Protein AF-0000000086745166 (afdb_homodimer)

Radius of gyration: 16.37 Å; Cα contacts (8 Å, |Δi|>4): 166; chains: 2; bounding box: 39×44×36 Å

Nearest PDB structures (foldseek):
  3eus-assembly1_B  TM=8.637E-01  e=1.325E-02  Ruegeria pomeroyi
  4i6r-assembly1_A  TM=8.729E-01  e=1.592E-02  Enterobacter sp. RFL1396
  2wiu-assembly1_B  TM=8.181E-01  e=2.762E-02  Escherichia coli
  3dnv-assembly1_B  TM=7.754E-01  e=2.598E-02  Escherichia coli K-12
  5k98-assembly1_P  TM=7.714E-01  e=2.444E-02  Escherichia coli MP020980.2

pLDDT: mean 92.77, std 6.71, range [55.0, 98.0]

InterPro domains:
  IPR001387 Cro/C1-type, helix-turn-helix domain [PF01381] (23-73)
  IPR001387 Cro/C1-type, helix-turn-helix domain [PS50943] (23-77)
  IPR001387 Cro/C1-type, helix-turn-helix domain [SM00530] (22-77)
  IPR001387 Cro/C1-type, helix-turn-helix domain [cd00093] (23-73)
  IPR010982 Lambda repressor-like, DNA-binding domain superfamily [G3DSA:1.10.260.40] (4-78)
  IPR010982 Lambda repressor-like, DNA-binding domain superfamily [SSF47413] (11-73)

Secondary structure (DSSP, 8-state):
---HHHHHHHHHHHHHHHHHHHHHHHHHHHT--HHHHHHHHTS-HHHHHHHHHTGGG-BHHHHHHHHHHTT-SS-EEE-/---HHHHHHHHHHHHHHHHHHHHHHHHHHHT--HHHHHHHHTS-HHHHHHHHHTGGG-BHHHHHHHHHHTT-SS-EEE-

Foldseek 3Di:
DQDPVNVVVVVLVVLLVVVLVVLVVLQVVLVHDLCQLCVLLVHHSVVSVVCNVPVVPDDPVRVVSSSVSSVHDDDDGDD/DQDPVNVVVVVLVVLLVQVLVVLVVLQVVLVHDLCQLCVLLVHHSVVSVVCNVPVVPDDPVRVVSSSVSSVHDDDDGDD

Organism: NCBI:txid471575

Sequence (158 aa):
MKDPEYRAAYEAEERKEKLQALLAEWRNNAGITRAQVAERMGVKPPTVSRMESNINKASIDTLARYARACGIEKPKITLMKDPEYRAAYEAEERKEKLQALLAEWRNNAGITRAQVAERMGVKPPTVSRMESNINKASIDTLARYARACGIEKPKITL

Solvent-accessible surface area (backbone atoms only — not comparable to full-atom values): 8445 Å² total; per-residue (Å²): 125,80,47,70,66,54,50,51,52,51,52,50,50,50,45,36,52,52,48,43,50,50,52,49,49,41,26,56,75,53,69,50,51,68,57,52,36,12,57,64,62,70,47,56,48,67,58,47,55,50,39,59,74,43,43,46,66,34,25,46,50,55,50,48,46,50,35,47,46,34,68,43,83,68,45,71,45,77,81,124,80,49,71,64,54,49,52,51,50,52,50,48,51,43,37,53,53,50,45,51,49,52,49,48,41,25,58,74,52,70,50,50,69,58,53,36,14,57,64,62,70,48,56,49,68,59,47,52,48,39,60,75,43,44,46,68,34,25,47,50,55,50,48,46,49,35,47,46,36,68,43,84,70,47,69,45,76,82

Structure (mmCIF, N/CA/C/O backbone):
data_AF-0000000086745166-model_v1
#
loop_
_entity.id
_entity.type
_entity.pdbx_description
1 polymer 'XRE family transcriptional regulator'
#
loop_
_atom_site.group_PDB
_atom_site.id
_atom_site.type_symbol
_atom_site.label_atom_id
_atom_site.label_alt_id
_atom_site.label_comp_id
_atom_site.label_asym_id
_atom_site.label_entity_id
_atom_site.label_seq_id
_atom_site.pdbx_PDB_ins_code
_atom_site.Cartn_x
_atom_site.Cartn_y
_atom_site.Cartn_z
_atom_site.occupancy
_atom_site.B_iso_or_equiv
_atom_site.auth_seq_id
_atom_site.auth_comp_id
_atom_site.auth_asym_id
_atom_site.auth_atom_id
_atom_site.pdbx_PDB_model_num
ATOM 1 N N . MET A 1 1 ? 21.594 21.109 5.176 1 55 1 MET A N 1
ATOM 2 C CA . MET A 1 1 ? 20.234 20.688 5.547 1 55 1 MET A CA 1
ATOM 3 C C . MET A 1 1 ? 19.562 19.969 4.387 1 55 1 MET A C 1
ATOM 5 O O . MET A 1 1 ? 19.562 20.469 3.258 1 55 1 MET A O 1
ATOM 9 N N . LYS A 1 2 ? 19.469 18.734 4.297 1 64.94 2 LYS A N 1
ATOM 10 C CA . LYS A 1 2 ? 19.031 18.219 3.004 1 64.94 2 LYS A CA 1
ATOM 11 C C . LYS A 1 2 ? 17.641 18.75 2.645 1 64.94 2 LYS A C 1
ATOM 13 O O . LYS A 1 2 ? 16.797 18.938 3.521 1 64.94 2 LYS A O 1
ATOM 18 N N . ASP A 1 3 ? 17.516 19.547 1.729 1 84.31 3 ASP A N 1
ATOM 19 C CA . ASP A 1 3 ? 16.312 20.047 1.089 1 84.31 3 ASP A CA 1
ATOM 20 C C . ASP A 1 3 ? 15.148 19.062 1.224 1 84.31 3 ASP A C 1
ATOM 22 O O . ASP A 1 3 ? 15.352 17.859 1.124 1 84.31 3 ASP A O 1
ATOM 26 N N . PRO A 1 4 ? 14.133 19.562 1.889 1 82.81 4 PRO A N 1
ATOM 27 C CA . PRO A 1 4 ? 12.953 18.703 2.088 1 82.81 4 PRO A CA 1
ATOM 28 C C . PRO A 1 4 ? 12.625 17.859 0.866 1 82.81 4 PRO A C 1
ATOM 30 O O . PRO A 1 4 ? 12.188 16.703 1.008 1 82.81 4 PRO A O 1
ATOM 33 N N . GLU A 1 5 ? 12.844 18.375 -0.287 1 83.38 5 GLU A N 1
ATOM 34 C CA . GLU A 1 5 ? 12.586 17.625 -1.51 1 83.38 5 GLU A CA 1
ATOM 35 C C . GLU A 1 5 ? 13.57 16.469 -1.668 1 83.38 5 GLU A C 1
ATOM 37 O O . GLU A 1 5 ? 13.195 15.383 -2.113 1 83.38 5 GLU A O 1
ATOM 42 N N . TYR A 1 6 ? 14.703 16.844 -1.297 1 85.94 6 TYR A N 1
ATOM 43 C CA . TYR A 1 6 ? 15.734 15.805 -1.37 1 85.94 6 TYR A CA 1
ATOM 44 C C . TYR A 1 6 ? 15.43 14.656 -0.418 1 85.94 6 TYR A C 1
ATOM 46 O O . TYR A 1 6 ? 15.516 13.492 -0.799 1 85.94 6 TYR A O 1
ATOM 54 N N . ARG A 1 7 ? 15.039 15.039 0.779 1 85 7 ARG A N 1
ATOM 55 C CA . ARG A 1 7 ? 14.711 14.023 1.777 1 85 7 ARG A CA 1
ATOM 56 C C . ARG A 1 7 ? 13.539 13.164 1.324 1 85 7 ARG A C 1
ATOM 58 O O . ARG A 1 7 ? 13.562 11.938 1.471 1 85 7 ARG A O 1
ATOM 65 N N . ALA A 1 8 ? 12.617 13.797 0.747 1 84.5 8 ALA A N 1
ATOM 66 C CA . ALA A 1 8 ? 11.43 13.078 0.285 1 84.5 8 ALA A CA 1
ATOM 67 C C . ALA A 1 8 ? 11.773 12.094 -0.828 1 84.5 8 ALA A C 1
ATOM 69 O O . ALA A 1 8 ? 11.25 10.984 -0.87 1 84.5 8 ALA A O 1
ATOM 70 N N . ALA A 1 9 ? 12.578 12.516 -1.686 1 88.12 9 ALA A N 1
ATOM 71 C CA . ALA A 1 9 ? 13 11.656 -2.789 1 88.12 9 ALA A CA 1
ATOM 72 C C . ALA A 1 9 ? 13.781 10.445 -2.277 1 88.12 9 ALA A C 1
ATOM 74 O O . ALA A 1 9 ? 13.594 9.328 -2.76 1 88.12 9 ALA A O 1
ATOM 75 N N . TYR A 1 10 ? 14.633 10.742 -1.325 1 90.19 10 TYR A N 1
ATOM 76 C CA . TYR A 1 10 ? 15.445 9.68 -0.743 1 90.19 10 TYR A CA 1
ATOM 77 C C . TYR A 1 10 ? 14.562 8.656 -0.022 1 90.19 10 TYR A C 1
ATOM 79 O O . TYR A 1 10 ? 14.758 7.449 -0.173 1 90.19 10 TYR A O 1
ATOM 87 N N . GLU A 1 11 ? 13.617 9.133 0.673 1 87.88 11 GLU A N 1
ATOM 88 C CA . GLU A 1 11 ? 12.719 8.242 1.413 1 87.88 11 GLU A CA 1
ATOM 89 C C . GLU A 1 11 ? 11.891 7.387 0.467 1 87.88 11 GLU A C 1
ATOM 91 O O . GLU A 1 11 ? 11.625 6.219 0.753 1 87.88 11 GLU A O 1
ATOM 96 N N . ALA A 1 12 ? 11.547 8.023 -0.612 1 90.44 12 ALA A N 1
ATOM 97 C CA . ALA A 1 12 ? 10.773 7.293 -1.606 1 90.44 12 ALA A CA 1
ATOM 98 C C . ALA A 1 12 ? 11.586 6.164 -2.221 1 90.44 12 ALA A C 1
ATO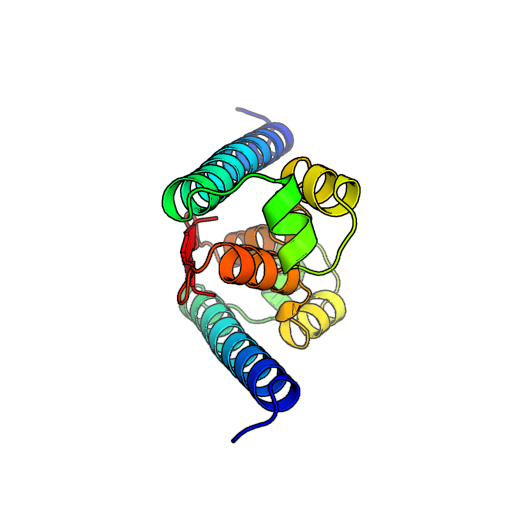M 100 O O . ALA A 1 12 ? 11.07 5.07 -2.459 1 90.44 12 ALA A O 1
ATOM 101 N N . GLU A 1 13 ? 12.797 6.504 -2.455 1 92.38 13 GLU A N 1
ATOM 102 C CA . GLU A 1 13 ? 13.68 5.488 -3.031 1 92.38 13 GLU A CA 1
ATOM 103 C C . GLU A 1 13 ? 13.93 4.352 -2.045 1 92.38 13 GLU A C 1
ATOM 105 O O . GLU A 1 13 ? 13.969 3.182 -2.438 1 92.38 13 GLU A O 1
ATOM 110 N N . GLU A 1 14 ? 14.141 4.711 -0.854 1 91.94 14 GLU A N 1
ATOM 111 C CA . GLU A 1 14 ? 14.344 3.693 0.172 1 91.94 14 GLU A CA 1
ATOM 112 C C . GLU A 1 14 ? 13.117 2.795 0.309 1 91.94 14 GLU A C 1
ATOM 114 O O . GLU A 1 14 ? 13.25 1.576 0.448 1 91.94 14 GLU A O 1
ATOM 119 N N . ARG A 1 15 ? 12.008 3.391 0.316 1 91.81 15 ARG A N 1
ATOM 120 C CA . ARG A 1 15 ? 10.766 2.635 0.385 1 91.81 15 ARG A CA 1
ATOM 121 C C . ARG A 1 15 ? 10.641 1.678 -0.794 1 91.81 15 ARG A C 1
ATOM 123 O O . ARG A 1 15 ? 10.25 0.52 -0.622 1 91.81 15 ARG A O 1
ATOM 130 N N . LYS A 1 16 ? 10.945 2.229 -1.91 1 94.25 16 LYS A N 1
ATOM 131 C CA . LYS A 1 16 ? 10.891 1.418 -3.123 1 94.25 16 LYS A CA 1
ATOM 132 C C . LYS A 1 16 ? 11.797 0.195 -3.01 1 94.25 16 LYS A C 1
ATOM 134 O O . LYS A 1 16 ? 11.375 -0.926 -3.301 1 94.25 16 LYS A O 1
ATOM 139 N N . GLU A 1 17 ? 12.984 0.458 -2.592 1 94.81 17 GLU A N 1
ATOM 140 C CA . GLU A 1 17 ? 13.953 -0.626 -2.475 1 94.81 17 GLU A CA 1
ATOM 141 C C . GLU A 1 17 ? 13.484 -1.677 -1.471 1 94.81 17 GLU A C 1
ATOM 143 O O . GLU A 1 17 ? 13.609 -2.879 -1.721 1 94.81 17 GLU A O 1
ATOM 148 N N . LYS A 1 18 ? 13.008 -1.255 -0.385 1 94.06 18 LYS A N 1
ATOM 149 C CA . LYS A 1 18 ? 12.539 -2.164 0.656 1 94.06 18 LYS A CA 1
ATOM 150 C C . LYS A 1 18 ? 11.352 -2.99 0.168 1 94.06 18 LYS A C 1
ATOM 152 O O . LYS A 1 18 ? 11.281 -4.195 0.424 1 94.06 18 LYS A O 1
ATOM 157 N N . LEU A 1 19 ? 10.453 -2.359 -0.521 1 94.56 19 LEU A N 1
ATOM 158 C CA . LEU A 1 19 ? 9.273 -3.055 -1.026 1 94.56 19 LEU A CA 1
ATOM 159 C C . LEU A 1 19 ? 9.656 -4.051 -2.115 1 94.56 19 LEU A C 1
ATOM 161 O O . LEU A 1 19 ? 9.109 -5.156 -2.17 1 94.56 19 LEU A O 1
ATOM 165 N N . GLN A 1 20 ? 10.578 -3.617 -2.932 1 95.56 20 GLN A N 1
ATOM 166 C CA . GLN A 1 20 ? 11.039 -4.531 -3.973 1 95.56 20 GLN A CA 1
ATOM 167 C C . GLN A 1 20 ? 11.688 -5.77 -3.367 1 95.56 20 GLN A C 1
ATOM 169 O O . GLN A 1 20 ? 11.477 -6.887 -3.848 1 95.56 20 GLN A O 1
ATOM 174 N N . ALA A 1 21 ? 12.445 -5.523 -2.367 1 95.88 21 ALA A N 1
ATOM 175 C CA . ALA A 1 21 ? 13.07 -6.648 -1.676 1 95.88 21 ALA A CA 1
ATOM 176 C C . ALA A 1 21 ? 12.023 -7.566 -1.06 1 95.88 21 ALA A C 1
ATOM 178 O O . ALA A 1 21 ? 12.164 -8.789 -1.081 1 95.88 21 ALA A O 1
ATOM 179 N N . LEU A 1 22 ? 11.016 -6.984 -0.533 1 94.88 22 LEU A N 1
ATOM 180 C CA . LEU A 1 22 ? 9.922 -7.746 0.07 1 94.88 22 LEU A CA 1
ATOM 181 C C . LEU A 1 22 ? 9.227 -8.609 -0.971 1 94.88 22 LEU A C 1
ATOM 183 O O . LEU A 1 22 ? 8.953 -9.789 -0.723 1 94.88 22 LEU A O 1
ATOM 187 N N . LEU A 1 23 ? 8.906 -8.008 -2.158 1 95.81 23 LEU A N 1
ATOM 188 C CA . LEU A 1 23 ? 8.281 -8.773 -3.23 1 95.81 23 LEU A CA 1
ATOM 189 C C . LEU A 1 23 ? 9.156 -9.945 -3.648 1 95.81 23 LEU A C 1
ATOM 191 O O . LEU A 1 23 ? 8.656 -11.047 -3.879 1 95.81 23 LEU A O 1
ATOM 195 N N . ALA A 1 24 ? 10.398 -9.633 -3.736 1 95.69 24 ALA A N 1
ATOM 196 C CA . ALA A 1 24 ? 11.336 -10.695 -4.09 1 95.69 24 ALA A CA 1
ATOM 197 C C . ALA A 1 24 ? 11.32 -11.805 -3.045 1 95.69 24 ALA A C 1
ATOM 199 O O . ALA A 1 24 ? 11.359 -12.992 -3.391 1 95.69 24 ALA A O 1
ATOM 200 N N . GLU A 1 25 ? 11.297 -11.445 -1.814 1 96.31 25 GLU A N 1
ATOM 201 C CA . GLU A 1 25 ? 11.227 -12.414 -0.73 1 96.31 25 GLU A CA 1
ATOM 202 C C . GLU A 1 25 ? 9.969 -13.273 -0.845 1 96.31 25 GLU A C 1
ATOM 204 O O . GLU A 1 25 ? 10.016 -14.492 -0.641 1 96.31 25 GLU A O 1
ATOM 209 N N . TRP A 1 26 ? 8.867 -12.641 -1.121 1 96 26 TRP A N 1
ATOM 210 C CA . TRP A 1 26 ? 7.613 -13.359 -1.305 1 96 26 TRP A CA 1
ATOM 211 C C . TRP A 1 26 ? 7.73 -14.375 -2.436 1 96 26 TRP A C 1
ATOM 213 O O . TRP A 1 26 ? 7.324 -15.531 -2.287 1 96 26 TRP A O 1
ATOM 223 N N . ARG A 1 27 ? 8.297 -13.93 -3.555 1 96.62 27 ARG A N 1
ATOM 224 C CA . ARG A 1 27 ? 8.469 -14.828 -4.691 1 96.62 27 ARG A CA 1
ATOM 225 C C . ARG A 1 27 ? 9.414 -15.977 -4.348 1 96.62 27 ARG A C 1
ATOM 227 O O . ARG A 1 27 ? 9.133 -17.141 -4.68 1 96.62 27 ARG A O 1
ATOM 234 N N . ASN A 1 28 ? 10.469 -15.625 -3.668 1 96.69 28 ASN A N 1
ATOM 235 C CA . ASN A 1 28 ? 11.445 -16.641 -3.289 1 96.69 28 ASN A CA 1
ATOM 236 C C . ASN A 1 28 ? 10.836 -17.688 -2.361 1 96.69 28 ASN A C 1
ATOM 238 O O . ASN A 1 28 ? 11.062 -18.875 -2.533 1 96.69 28 ASN A O 1
ATOM 242 N N . ASN A 1 29 ? 10.094 -17.203 -1.42 1 95.19 29 ASN A N 1
ATOM 243 C CA . ASN A 1 29 ? 9.438 -18.109 -0.484 1 95.19 29 ASN A CA 1
ATOM 244 C C . ASN A 1 29 ? 8.453 -19.031 -1.194 1 95.19 29 ASN A C 1
ATOM 246 O O . ASN A 1 29 ? 8.305 -20.203 -0.812 1 95.19 29 ASN A O 1
ATOM 250 N N . ALA A 1 30 ? 7.816 -18.531 -2.193 1 96.19 30 ALA A N 1
ATOM 251 C CA . ALA A 1 30 ? 6.832 -19.297 -2.959 1 96.19 30 ALA A CA 1
ATOM 252 C C . ALA A 1 30 ? 7.504 -20.156 -4.023 1 96.19 30 ALA A C 1
ATOM 254 O O . ALA A 1 30 ? 6.871 -21.031 -4.617 1 96.19 30 ALA A O 1
ATOM 255 N N . GLY A 1 31 ? 8.773 -19.828 -4.348 1 97.5 31 GLY A N 1
ATOM 256 C CA . GLY A 1 31 ? 9.516 -20.562 -5.367 1 97.5 31 GLY A CA 1
ATOM 257 C C . GLY A 1 31 ? 9.07 -20.234 -6.777 1 97.5 31 GLY A C 1
ATOM 258 O O . GLY A 1 31 ? 9.047 -21.109 -7.645 1 97.5 31 GLY A O 1
ATOM 259 N N . ILE A 1 32 ? 8.656 -19.094 -7 1 97.44 32 ILE A N 1
ATOM 260 C CA . ILE A 1 32 ? 8.133 -18.766 -8.32 1 97.44 32 ILE A CA 1
ATOM 261 C C . ILE A 1 32 ? 8.859 -17.547 -8.867 1 97.44 32 ILE A C 1
ATOM 263 O O . ILE A 1 32 ? 9.523 -16.812 -8.125 1 97.44 32 ILE A O 1
ATOM 267 N N . THR A 1 33 ? 8.648 -17.344 -10.18 1 97 33 THR A N 1
ATOM 268 C CA . THR A 1 33 ? 9.234 -16.219 -10.891 1 97 33 THR A CA 1
ATOM 269 C C . THR A 1 33 ? 8.211 -15.102 -11.086 1 97 33 THR A C 1
ATOM 271 O O . THR A 1 33 ? 7.027 -15.289 -10.805 1 97 33 THR A O 1
ATOM 274 N N . ARG A 1 34 ? 8.68 -13.953 -11.523 1 96.81 34 ARG A N 1
ATOM 275 C CA . ARG A 1 34 ? 7.777 -12.844 -11.836 1 96.81 34 ARG A CA 1
ATOM 276 C C . ARG A 1 34 ? 6.75 -13.25 -12.883 1 96.81 34 ARG A C 1
ATOM 278 O O . ARG A 1 34 ? 5.586 -12.859 -12.805 1 96.81 34 ARG A O 1
ATOM 285 N N . ALA A 1 35 ? 7.199 -14.047 -13.898 1 96.94 35 ALA A N 1
ATOM 286 C CA . ALA A 1 35 ? 6.305 -14.516 -14.953 1 96.94 35 ALA A CA 1
ATOM 287 C C . ALA A 1 35 ? 5.188 -15.383 -14.375 1 96.94 35 ALA A C 1
ATOM 289 O O . ALA A 1 35 ? 4.027 -15.258 -14.773 1 96.94 35 ALA A O 1
ATOM 290 N N . GLN A 1 36 ? 5.551 -16.172 -13.461 1 97.88 36 GLN A N 1
ATOM 291 C CA . GLN A 1 36 ? 4.574 -17.047 -12.82 1 97.88 36 GLN A CA 1
ATOM 292 C C . GLN A 1 36 ? 3.629 -16.25 -11.922 1 97.88 36 GLN A C 1
ATOM 294 O O . GLN A 1 36 ? 2.447 -16.578 -11.812 1 97.88 36 GLN A O 1
ATOM 299 N N . VAL A 1 37 ? 4.145 -15.25 -11.258 1 97.62 37 VAL A N 1
ATOM 300 C CA . VAL A 1 37 ? 3.275 -14.352 -10.508 1 97.62 37 VAL A CA 1
ATOM 301 C C . VAL A 1 37 ? 2.221 -13.75 -11.445 1 97.62 37 VAL A C 1
ATOM 303 O O . VAL A 1 37 ? 1.033 -13.734 -11.109 1 97.62 37 VAL A O 1
ATOM 306 N N . ALA A 1 38 ? 2.676 -13.242 -12.594 1 98 38 ALA A N 1
ATOM 307 C CA . ALA A 1 38 ? 1.775 -12.641 -13.57 1 98 38 ALA A CA 1
ATOM 308 C C . ALA A 1 38 ? 0.684 -13.617 -13.992 1 98 38 ALA A C 1
ATOM 310 O O . ALA A 1 38 ? -0.491 -13.25 -14.07 1 98 38 ALA A O 1
ATOM 311 N N . GLU A 1 39 ? 1.059 -14.844 -14.227 1 97.81 39 GLU A N 1
ATOM 312 C CA . GLU A 1 39 ? 0.114 -15.891 -14.609 1 97.81 39 GLU A CA 1
ATOM 313 C C . GLU A 1 39 ? -0.932 -16.109 -13.516 1 97.81 39 GLU A C 1
ATOM 315 O O . GLU A 1 39 ? -2.131 -16.156 -13.805 1 97.81 39 GLU A O 1
ATOM 320 N N . ARG A 1 40 ? -0.477 -16.141 -12.305 1 96.5 40 ARG A N 1
ATOM 321 C CA . ARG A 1 40 ? -1.373 -16.391 -11.18 1 96.5 40 ARG A CA 1
ATOM 322 C C . ARG A 1 40 ? -2.297 -15.195 -10.945 1 96.5 40 ARG A C 1
ATOM 324 O O . ARG A 1 40 ? -3.422 -15.359 -10.469 1 96.5 40 ARG A O 1
ATOM 331 N N . MET A 1 41 ? -1.777 -14.086 -11.234 1 95.75 41 MET A N 1
ATOM 332 C CA . MET A 1 41 ? -2.578 -12.867 -11.086 1 95.75 41 MET A CA 1
ATOM 333 C C . MET A 1 41 ? -3.523 -12.695 -12.266 1 95.75 41 MET A C 1
ATOM 335 O O . MET A 1 41 ? -4.438 -11.867 -12.219 1 95.75 41 MET A O 1
ATOM 339 N N . GLY A 1 42 ? -3.27 -13.375 -13.328 1 96.69 42 GLY A N 1
ATOM 340 C CA . GLY A 1 42 ? -4.094 -13.25 -14.516 1 96.69 42 GLY A CA 1
ATOM 341 C C . GLY A 1 42 ? -3.777 -12.016 -15.336 1 96.69 42 GLY A C 1
ATOM 342 O O . GLY A 1 42 ? -4.68 -11.398 -15.906 1 96.69 42 GLY A O 1
ATOM 343 N N . VAL A 1 43 ? -2.572 -11.594 -15.266 1 96.62 43 VAL A N 1
ATOM 344 C CA . VAL A 1 43 ? -2.141 -10.43 -16.031 1 96.62 43 VAL A CA 1
ATOM 345 C C . VAL A 1 43 ? -0.938 -10.789 -16.891 1 96.62 43 VAL A C 1
ATOM 347 O O . VAL A 1 43 ? -0.381 -11.883 -16.766 1 96.62 43 VAL A O 1
ATOM 350 N N . LYS A 1 44 ? -0.634 -9.875 -17.797 1 97.25 44 LYS A N 1
ATOM 351 C CA . LYS A 1 44 ? 0.543 -10.086 -18.625 1 97.25 44 LYS A CA 1
ATOM 352 C C . LYS A 1 44 ? 1.827 -9.812 -17.859 1 97.25 44 LYS A C 1
ATOM 354 O O . LYS A 1 44 ? 1.853 -8.945 -16.969 1 97.25 44 LYS A O 1
ATOM 359 N N . PRO A 1 45 ? 2.9 -10.461 -18.203 1 96.38 45 PRO A N 1
ATOM 360 C CA . PRO A 1 45 ? 4.172 -10.32 -17.484 1 96.38 45 PRO A CA 1
ATOM 361 C C . PRO A 1 45 ? 4.656 -8.875 -17.422 1 96.38 45 PRO A C 1
ATOM 363 O O . PRO A 1 45 ? 5.129 -8.43 -16.375 1 96.38 45 PRO A O 1
ATOM 366 N N . PRO A 1 46 ? 4.461 -8.078 -18.438 1 96.56 46 PRO A N 1
ATOM 367 C CA . PRO A 1 46 ? 4.949 -6.695 -18.344 1 96.56 46 PRO A CA 1
ATOM 368 C C . PRO A 1 46 ? 4.219 -5.883 -17.281 1 96.56 46 PRO A C 1
ATOM 370 O O . PRO A 1 46 ? 4.773 -4.922 -16.734 1 96.56 46 PRO A O 1
ATOM 373 N N . THR A 1 47 ? 2.979 -6.273 -16.984 1 96 47 THR A N 1
ATOM 374 C CA . THR A 1 47 ? 2.203 -5.59 -15.953 1 96 47 THR A CA 1
ATOM 375 C C . THR A 1 47 ? 2.859 -5.754 -14.586 1 96 47 THR A C 1
ATOM 377 O O . THR A 1 47 ? 2.998 -4.781 -13.844 1 96 47 THR A O 1
ATOM 380 N N . VAL A 1 48 ? 3.32 -6.938 -14.328 1 97.06 48 VAL A N 1
ATOM 381 C CA . VAL A 1 48 ? 3.977 -7.219 -13.055 1 97.06 48 VAL A CA 1
ATOM 382 C C . VAL A 1 48 ? 5.336 -6.527 -13.008 1 97.06 48 VAL A C 1
ATOM 384 O O . VAL A 1 48 ? 5.711 -5.941 -11.992 1 97.06 48 VAL A O 1
ATOM 387 N N . SER A 1 49 ? 6.043 -6.551 -14.109 1 96.31 49 SER A N 1
ATOM 388 C CA . SER A 1 49 ? 7.348 -5.898 -14.18 1 96.31 49 SER A CA 1
ATOM 389 C C . SER A 1 49 ? 7.227 -4.398 -13.914 1 96.31 49 SER A C 1
ATOM 391 O O . SER A 1 49 ? 8.023 -3.832 -13.164 1 96.31 49 SER A O 1
ATOM 393 N N . ARG A 1 50 ? 6.238 -3.83 -14.492 1 95.81 50 ARG A N 1
ATOM 394 C CA . ARG A 1 50 ? 6.008 -2.4 -14.305 1 95.81 50 ARG A CA 1
ATOM 395 C C . ARG A 1 50 ? 5.625 -2.096 -12.859 1 95.81 50 ARG A C 1
ATOM 397 O O . ARG A 1 50 ? 6.113 -1.128 -12.273 1 95.81 50 ARG A O 1
ATOM 404 N N . MET A 1 51 ? 4.816 -2.895 -12.391 1 95.38 51 MET A N 1
ATOM 405 C CA . MET A 1 51 ? 4.375 -2.717 -11.016 1 95.38 51 MET A CA 1
ATOM 406 C C . MET A 1 51 ? 5.555 -2.797 -10.047 1 95.38 51 MET A C 1
ATOM 408 O O . MET A 1 51 ? 5.703 -1.942 -9.172 1 95.38 51 MET A O 1
ATOM 412 N N . GLU A 1 52 ? 6.43 -3.801 -10.281 1 95.06 52 GLU A N 1
ATOM 413 C CA . GLU A 1 52 ? 7.586 -3.975 -9.406 1 95.06 52 GLU A CA 1
ATOM 414 C C . GLU A 1 52 ? 8.555 -2.803 -9.531 1 95.06 52 GLU A C 1
ATOM 416 O O . GLU A 1 52 ? 9.164 -2.383 -8.547 1 95.06 52 GLU A O 1
ATOM 421 N N . SER A 1 53 ? 8.664 -2.281 -10.727 1 95.19 53 SER A N 1
ATOM 422 C CA . SER A 1 53 ? 9.578 -1.174 -10.969 1 95.19 53 SER A CA 1
ATOM 423 C C . SER A 1 53 ? 9.055 0.122 -10.359 1 95.19 53 SER A C 1
ATOM 425 O O . SER A 1 53 ? 9.844 0.997 -9.977 1 95.19 53 SER A O 1
ATOM 427 N N . ASN A 1 54 ? 7.754 0.298 -10.367 1 94.56 54 ASN A N 1
ATOM 428 C CA . ASN A 1 54 ? 7.098 1.475 -9.812 1 94.56 54 ASN A CA 1
ATOM 429 C C . ASN A 1 54 ? 6.219 1.11 -8.617 1 94.56 54 ASN A C 1
ATOM 431 O O . ASN A 1 54 ? 5.051 1.495 -8.555 1 94.56 54 ASN A O 1
ATOM 435 N N . ILE A 1 55 ? 6.863 0.466 -7.727 1 94.69 55 ILE A N 1
ATOM 436 C CA . ILE A 1 55 ? 6.102 -0.189 -6.668 1 94.69 55 ILE A CA 1
ATOM 437 C C . ILE A 1 55 ? 5.492 0.862 -5.746 1 94.69 55 ILE A C 1
ATOM 439 O O . ILE A 1 55 ? 4.434 0.641 -5.156 1 94.69 55 ILE A O 1
ATOM 443 N N . ASN A 1 56 ? 6.07 2.021 -5.664 1 94.06 56 ASN A N 1
ATOM 444 C CA . ASN A 1 56 ? 5.523 3.088 -4.832 1 94.06 56 ASN A CA 1
ATOM 445 C C . ASN A 1 56 ? 4.156 3.547 -5.332 1 94.06 56 ASN A C 1
ATOM 447 O O . ASN A 1 56 ? 3.355 4.078 -4.562 1 94.06 56 ASN A O 1
ATOM 451 N N . LYS A 1 57 ? 3.928 3.27 -6.559 1 95 57 LYS A N 1
ATOM 452 C CA . LYS A 1 57 ? 2.674 3.711 -7.16 1 95 57 LYS A CA 1
ATOM 453 C C . LYS A 1 57 ? 1.642 2.588 -7.168 1 95 57 LYS A C 1
ATOM 455 O O . LYS A 1 57 ? 0.494 2.795 -7.566 1 95 57 LYS A O 1
ATOM 460 N N . ALA A 1 58 ? 2.002 1.483 -6.738 1 95.62 58 ALA A N 1
ATOM 461 C CA . ALA A 1 58 ? 1.084 0.349 -6.691 1 95.62 58 ALA A CA 1
ATOM 462 C C . ALA A 1 58 ? -0 0.564 -5.641 1 95.62 58 ALA A C 1
ATOM 464 O O . ALA A 1 58 ? 0.266 1.112 -4.566 1 95.62 58 ALA A O 1
ATOM 465 N N . SER A 1 59 ? -1.186 0.072 -5.957 1 95.62 59 SER A N 1
ATOM 466 C CA . SER A 1 59 ? -2.287 0.159 -5.008 1 95.62 59 SER A CA 1
ATOM 467 C C . SER A 1 59 ? -2.248 -0.993 -4.008 1 95.62 59 SER A C 1
ATOM 469 O O . SER A 1 59 ? -1.626 -2.025 -4.266 1 95.62 59 SER A O 1
ATOM 471 N N . ILE A 1 60 ? -2.975 -0.853 -2.969 1 94.44 60 ILE A N 1
ATOM 472 C CA . ILE A 1 60 ? -3.105 -1.887 -1.948 1 94.44 60 ILE A CA 1
ATOM 473 C C . ILE A 1 60 ? -3.725 -3.141 -2.562 1 94.44 60 ILE A C 1
ATOM 475 O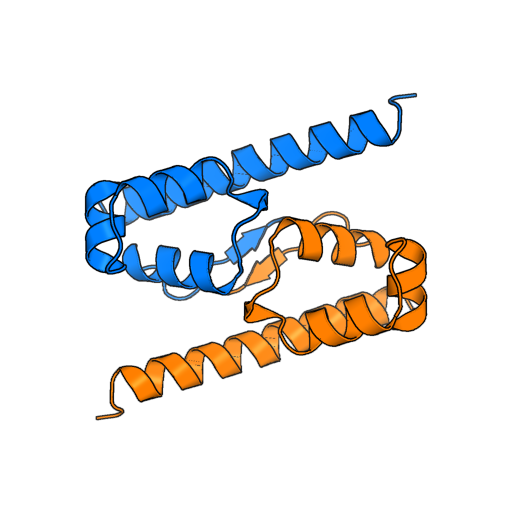 O . ILE A 1 60 ? -3.279 -4.258 -2.291 1 94.44 60 ILE A O 1
ATOM 479 N N . ASP A 1 61 ? -4.641 -2.922 -3.377 1 93.69 61 ASP A N 1
ATOM 480 C CA . ASP A 1 61 ? -5.293 -4.035 -4.055 1 93.69 61 ASP A CA 1
ATOM 481 C C . ASP A 1 61 ? -4.293 -4.844 -4.879 1 93.69 61 ASP A C 1
ATOM 483 O O . ASP A 1 61 ? -4.27 -6.074 -4.805 1 93.69 61 ASP A O 1
ATOM 487 N N . THR A 1 62 ? -3.504 -4.152 -5.594 1 94.75 62 THR A N 1
ATOM 488 C CA . THR A 1 62 ? -2.535 -4.82 -6.457 1 94.75 62 THR A CA 1
ATOM 489 C C . THR A 1 62 ? -1.517 -5.594 -5.625 1 94.75 62 THR A C 1
ATOM 491 O O . THR A 1 62 ? -1.171 -6.73 -5.961 1 94.75 62 THR A O 1
ATOM 494 N N . LEU A 1 63 ? -1.126 -4.977 -4.582 1 95.06 63 LEU A N 1
ATOM 495 C CA . LEU A 1 63 ? -0.149 -5.621 -3.713 1 95.06 63 LEU A CA 1
ATOM 496 C C . LEU A 1 63 ? -0.74 -6.867 -3.059 1 95.06 63 LEU A C 1
ATOM 498 O O . LEU A 1 63 ? -0.058 -7.883 -2.922 1 95.06 63 LEU A O 1
ATOM 502 N N . ALA A 1 64 ? -1.954 -6.719 -2.664 1 94.31 64 ALA A N 1
ATOM 503 C CA . ALA A 1 64 ? -2.635 -7.863 -2.066 1 94.31 64 ALA A CA 1
ATOM 504 C C . ALA A 1 64 ? -2.75 -9.016 -3.062 1 94.31 64 ALA A C 1
ATOM 506 O O . ALA A 1 64 ? -2.551 -10.18 -2.701 1 94.31 64 ALA A O 1
ATOM 507 N N . ARG A 1 65 ? -3.08 -8.656 -4.246 1 93.88 65 ARG A N 1
ATOM 508 C CA . ARG A 1 65 ? -3.172 -9.664 -5.293 1 93.88 65 ARG A CA 1
ATOM 509 C C . ARG A 1 65 ? -1.817 -10.32 -5.539 1 93.88 65 ARG A C 1
ATOM 511 O O . ARG A 1 65 ? -1.737 -11.539 -5.719 1 93.88 65 ARG A O 1
ATOM 518 N N . TYR A 1 66 ? -0.838 -9.484 -5.523 1 96.62 66 TYR A N 1
ATOM 519 C CA . TYR A 1 66 ? 0.522 -9.977 -5.691 1 96.62 66 TYR A CA 1
ATOM 520 C C . TYR A 1 66 ? 0.882 -10.961 -4.578 1 96.62 66 TYR A C 1
ATOM 522 O O . TYR A 1 66 ? 1.388 -12.055 -4.848 1 96.62 66 TYR A O 1
ATOM 530 N N . ALA A 1 67 ? 0.651 -10.555 -3.418 1 95.94 67 ALA A N 1
ATOM 531 C CA . ALA A 1 67 ? 0.948 -11.406 -2.268 1 95.94 67 ALA A CA 1
ATOM 532 C C . ALA A 1 67 ? 0.207 -12.734 -2.359 1 95.94 67 ALA A C 1
ATOM 534 O O . ALA A 1 67 ? 0.784 -13.797 -2.102 1 95.94 67 ALA A O 1
ATOM 535 N N . ARG A 1 68 ? -1.028 -12.664 -2.715 1 94.44 68 ARG A N 1
ATOM 536 C CA . ARG A 1 68 ? -1.84 -13.867 -2.859 1 94.44 68 ARG A CA 1
ATOM 537 C C . ARG A 1 68 ? -1.251 -14.797 -3.914 1 94.44 68 ARG A C 1
ATOM 539 O O . ARG A 1 68 ? -1.21 -16.016 -3.719 1 94.44 68 ARG A O 1
ATOM 546 N N . ALA A 1 69 ? -0.848 -14.164 -4.973 1 96.25 69 ALA A N 1
ATOM 547 C CA . ALA A 1 69 ? -0.227 -14.945 -6.035 1 96.25 69 ALA A CA 1
ATOM 548 C C . ALA A 1 69 ? 1.021 -15.664 -5.531 1 96.25 69 ALA A C 1
ATOM 550 O O . ALA A 1 69 ? 1.389 -16.719 -6.051 1 96.25 69 ALA A O 1
ATOM 551 N N . CYS A 1 70 ? 1.674 -15.117 -4.52 1 96.94 70 CYS A N 1
ATOM 552 C CA . CYS A 1 70 ? 2.871 -15.703 -3.93 1 96.94 70 CYS A CA 1
ATOM 553 C C . CYS A 1 70 ? 2.512 -16.641 -2.785 1 96.94 70 CYS A C 1
ATOM 555 O O . CYS A 1 70 ? 3.395 -17.234 -2.152 1 96.94 70 CYS A O 1
ATOM 557 N N . GLY A 1 71 ? 1.27 -16.656 -2.43 1 94.44 71 GLY A N 1
ATOM 558 C CA . GLY A 1 71 ? 0.818 -17.562 -1.38 1 94.44 71 GLY A CA 1
ATOM 559 C C . GLY A 1 71 ? 0.919 -16.953 0.008 1 94.44 71 GLY A C 1
ATOM 560 O O . GLY A 1 71 ? 0.952 -17.688 1.005 1 94.44 71 GLY A O 1
ATOM 561 N N . ILE A 1 72 ? 1.05 -15.703 0.079 1 92.88 72 ILE A N 1
ATOM 562 C CA . ILE A 1 72 ? 1.119 -15.008 1.361 1 92.88 72 ILE A CA 1
ATOM 563 C C . ILE A 1 72 ? -0.291 -14.68 1.85 1 92.88 72 ILE A C 1
ATOM 565 O O . ILE A 1 72 ? -1.049 -13.992 1.163 1 92.88 72 ILE A O 1
ATOM 569 N N . GLU A 1 73 ? -0.708 -15.055 2.969 1 85.38 73 GLU A N 1
ATOM 570 C CA . GLU A 1 73 ? -2.068 -14.891 3.477 1 85.38 73 GLU A CA 1
ATOM 571 C C . GLU A 1 73 ? -2.24 -13.555 4.184 1 85.38 73 GLU A C 1
ATOM 573 O O . GLU A 1 73 ? -3.287 -12.914 4.066 1 85.38 73 GLU A O 1
ATOM 578 N N . LYS A 1 74 ? -1.265 -13.18 4.973 1 86.19 74 LYS A N 1
ATOM 579 C CA . LYS A 1 74 ? -1.32 -11.93 5.734 1 86.19 74 LYS A CA 1
ATOM 580 C C . LYS A 1 74 ? -0.086 -11.078 5.473 1 86.19 74 LYS A C 1
ATOM 582 O O . LYS A 1 74 ? 0.784 -10.953 6.34 1 86.19 74 LYS A O 1
ATOM 587 N N . PRO A 1 75 ? -0.099 -10.492 4.273 1 91.5 75 PRO A N 1
ATOM 588 C CA . PRO A 1 75 ? 1.0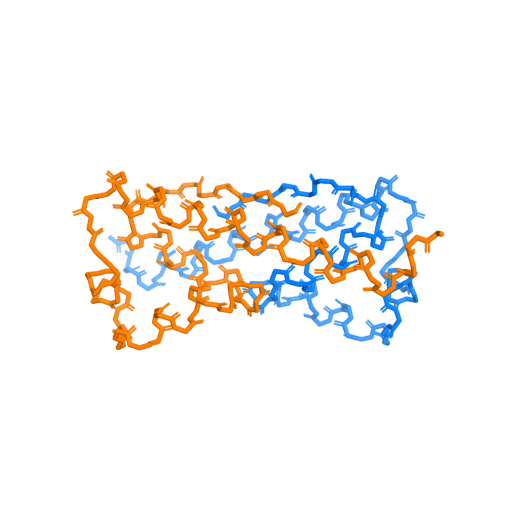99 -9.703 3.98 1 91.5 75 PRO A CA 1
ATOM 589 C C . PRO A 1 75 ? 1.196 -8.438 4.832 1 91.5 75 PRO A C 1
ATOM 591 O O . PRO A 1 75 ? 0.189 -7.762 5.059 1 91.5 75 PRO A O 1
ATOM 594 N N . LYS A 1 76 ? 2.369 -8.266 5.379 1 89.25 76 LYS A N 1
ATOM 595 C CA . LYS A 1 76 ? 2.678 -7.07 6.16 1 89.25 76 LYS A CA 1
ATOM 596 C C . LYS A 1 76 ? 3.705 -6.199 5.449 1 89.25 76 LYS A C 1
ATOM 598 O O . LYS A 1 76 ? 4.746 -6.688 5.008 1 89.25 76 LYS A O 1
ATOM 603 N N . ILE A 1 77 ? 3.312 -4.938 5.328 1 89.69 77 ILE A N 1
ATOM 604 C CA . ILE A 1 77 ? 4.211 -4.023 4.633 1 89.69 77 ILE A CA 1
ATOM 605 C C . ILE A 1 77 ? 4.562 -2.85 5.547 1 89.69 77 ILE A C 1
ATOM 607 O O . ILE A 1 77 ? 3.701 -2.34 6.266 1 89.69 77 ILE A O 1
ATOM 611 N N . THR A 1 78 ? 5.867 -2.596 5.629 1 86.5 78 THR A N 1
ATOM 612 C CA . THR A 1 78 ? 6.34 -1.416 6.344 1 86.5 78 THR A CA 1
ATOM 613 C C . THR A 1 78 ? 6.691 -0.296 5.367 1 86.5 78 THR A C 1
ATOM 615 O O . THR A 1 78 ? 7.469 -0.5 4.438 1 86.5 78 THR A O 1
ATOM 618 N N . LEU A 1 79 ? 6.031 0.818 5.535 1 82.06 79 LEU A N 1
ATOM 619 C CA . LEU A 1 79 ? 6.254 1.929 4.617 1 82.06 79 LEU A CA 1
ATOM 620 C C . LEU A 1 79 ? 7.258 2.92 5.195 1 82.06 79 LEU A C 1
ATOM 622 O O . LEU A 1 79 ? 7.371 3.057 6.414 1 82.06 79 LEU A O 1
ATOM 626 N N . MET B 1 1 ? -20.125 -23.391 -0.799 1 55.53 1 MET B N 1
ATOM 627 C CA . MET B 1 1 ? -18.734 -23.016 -1.011 1 55.53 1 MET B CA 1
ATOM 628 C C . MET B 1 1 ? -18.609 -21.547 -1.405 1 55.53 1 MET B C 1
ATOM 630 O O . MET B 1 1 ? -19.344 -21.078 -2.287 1 55.53 1 MET B O 1
ATOM 634 N N . LYS B 1 2 ? -18.266 -20.656 -0.59 1 64.31 2 LYS B N 1
ATOM 635 C CA . LYS B 1 2 ? -18.453 -19.281 -1.055 1 64.31 2 LYS B CA 1
ATOM 636 C C . LYS B 1 2 ? -17.688 -19.031 -2.348 1 64.31 2 LYS B C 1
ATOM 638 O O . LYS B 1 2 ? -16.578 -19.562 -2.533 1 64.31 2 LYS B O 1
ATOM 643 N N . ASP B 1 3 ? -18.297 -18.875 -3.42 1 84.19 3 ASP B N 1
ATOM 644 C CA . ASP B 1 3 ? -17.812 -18.453 -4.734 1 84.19 3 ASP B CA 1
ATOM 645 C C . ASP B 1 3 ? -16.547 -17.594 -4.609 1 84.19 3 ASP B C 1
ATOM 647 O O . ASP B 1 3 ? -16.422 -16.797 -3.684 1 84.19 3 ASP B O 1
ATOM 651 N N . PRO B 1 4 ? -15.492 -18.109 -5.199 1 83.19 4 PRO B N 1
ATOM 652 C CA . PRO B 1 4 ? -14.227 -17.391 -5.168 1 83.19 4 PRO B CA 1
ATOM 653 C C . PRO B 1 4 ? -14.406 -15.875 -5.273 1 83.19 4 PRO B C 1
ATOM 655 O O . PRO B 1 4 ? -13.68 -15.109 -4.633 1 83.19 4 PRO B O 1
ATOM 658 N N . GLU B 1 5 ? -15.367 -15.445 -6.023 1 82.81 5 GLU B N 1
ATOM 659 C CA . GLU B 1 5 ? -15.625 -14.016 -6.176 1 82.81 5 GLU B CA 1
ATOM 660 C C . GLU B 1 5 ? -16.172 -13.414 -4.887 1 82.81 5 GLU B C 1
ATOM 662 O O . GLU B 1 5 ? -15.82 -12.281 -4.523 1 82.81 5 GLU B O 1
ATOM 667 N N . TYR B 1 6 ? -16.969 -14.234 -4.352 1 86.5 6 TYR B N 1
ATOM 668 C CA . TYR B 1 6 ? -17.547 -13.789 -3.086 1 86.5 6 TYR B CA 1
ATOM 669 C C . TYR B 1 6 ? -16.469 -13.633 -2.023 1 86.5 6 TYR B C 1
ATOM 671 O O . TYR B 1 6 ? -16.422 -12.625 -1.312 1 86.5 6 TYR B O 1
ATOM 679 N N . ARG B 1 7 ? -15.586 -14.602 -1.977 1 84.88 7 ARG B N 1
ATOM 680 C CA . ARG B 1 7 ? -14.508 -14.562 -0.996 1 84.88 7 ARG B CA 1
ATOM 681 C C . ARG B 1 7 ? -13.594 -13.367 -1.233 1 84.88 7 ARG B C 1
ATOM 683 O O . ARG B 1 7 ? -13.203 -12.68 -0.287 1 84.88 7 A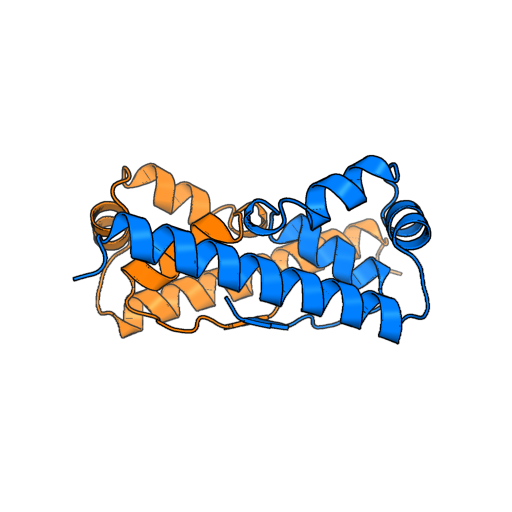RG B O 1
ATOM 690 N N . ALA B 1 8 ? -13.352 -13.125 -2.461 1 84.44 8 ALA B N 1
ATOM 691 C CA . ALA B 1 8 ? -12.484 -12.008 -2.816 1 84.44 8 ALA B CA 1
ATOM 692 C C . ALA B 1 8 ? -13.102 -10.672 -2.414 1 84.44 8 ALA B C 1
ATOM 694 O O . ALA B 1 8 ? -12.406 -9.773 -1.939 1 84.44 8 ALA B O 1
ATOM 695 N N . ALA B 1 9 ? -14.32 -10.555 -2.648 1 88.69 9 ALA B N 1
ATOM 696 C CA . ALA B 1 9 ? -15.031 -9.328 -2.291 1 88.69 9 ALA B CA 1
ATOM 697 C C . ALA B 1 9 ? -15.039 -9.117 -0.779 1 88.69 9 ALA B C 1
ATOM 699 O O . ALA B 1 9 ? -14.852 -7.996 -0.3 1 88.69 9 ALA B O 1
ATOM 700 N N . TYR B 1 10 ? -15.25 -10.195 -0.112 1 90.19 10 TYR B N 1
ATOM 701 C CA . TYR B 1 10 ? -15.273 -10.133 1.345 1 90.19 10 TYR B CA 1
ATOM 702 C C . TYR B 1 10 ? -13.906 -9.742 1.898 1 90.19 10 TYR B C 1
ATOM 704 O O . TYR B 1 10 ? -13.812 -8.898 2.795 1 90.19 10 TYR B O 1
ATOM 712 N N . GLU B 1 11 ? -12.914 -10.297 1.37 1 88.19 11 GLU B N 1
ATOM 713 C CA . GLU B 1 11 ? -11.562 -10 1.826 1 88.19 11 GLU B CA 1
ATOM 714 C C . GLU B 1 11 ? -11.195 -8.547 1.556 1 88.19 11 GLU B C 1
ATOM 716 O O . GLU B 1 11 ? -10.508 -7.914 2.361 1 88.19 11 GLU B O 1
ATOM 721 N N . ALA B 1 12 ? -11.695 -8.117 0.435 1 90.56 12 ALA B N 1
ATOM 722 C CA . ALA B 1 12 ? -11.43 -6.719 0.088 1 90.56 12 ALA B CA 1
ATOM 723 C C . ALA B 1 12 ? -12.109 -5.773 1.074 1 90.56 12 ALA B C 1
ATOM 725 O O . ALA B 1 12 ? -11.539 -4.75 1.456 1 90.56 12 ALA B O 1
ATOM 726 N N . GLU B 1 13 ? -13.281 -6.156 1.406 1 92.44 13 GLU B N 1
ATOM 727 C CA . GLU B 1 13 ? -14.016 -5.328 2.359 1 92.44 13 GLU B CA 1
ATOM 728 C C . GLU B 1 13 ? -13.352 -5.352 3.734 1 92.44 13 GLU B C 1
ATOM 730 O O . GLU B 1 13 ? -13.281 -4.324 4.41 1 92.44 13 GLU B O 1
ATOM 735 N N . GLU B 1 14 ? -12.953 -6.48 4.117 1 91.94 14 GLU B N 1
ATOM 736 C CA . GLU B 1 14 ? -12.266 -6.598 5.398 1 91.94 14 GLU B CA 1
ATOM 737 C C . GLU B 1 14 ? -10.977 -5.77 5.414 1 91.94 14 GLU B C 1
ATOM 739 O O . GLU B 1 14 ? -10.672 -5.109 6.406 1 91.94 14 GLU B O 1
ATOM 744 N N . ARG B 1 15 ? -10.266 -5.867 4.379 1 91.75 1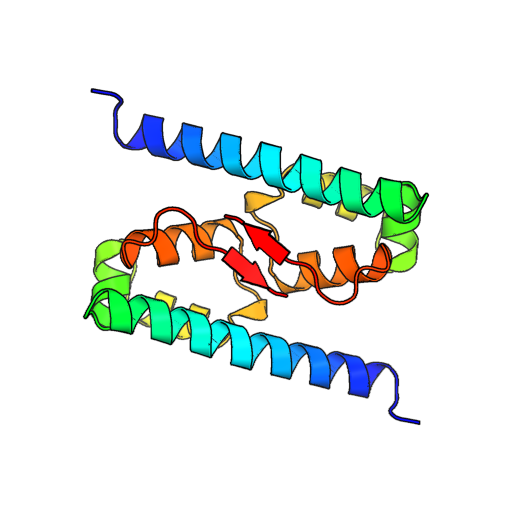5 ARG B N 1
ATOM 745 C CA . ARG B 1 15 ? -9.039 -5.082 4.254 1 91.75 15 ARG B CA 1
ATOM 746 C C . ARG B 1 15 ? -9.336 -3.59 4.34 1 91.75 15 ARG B C 1
ATOM 748 O O . ARG B 1 15 ? -8.617 -2.85 5.02 1 91.75 15 ARG B O 1
ATOM 755 N N . LYS B 1 16 ? -10.359 -3.252 3.641 1 94.25 16 LYS B N 1
ATOM 756 C CA . LYS B 1 16 ? -10.766 -1.85 3.648 1 94.25 16 LYS B CA 1
ATOM 757 C C . LYS B 1 16 ? -11.078 -1.376 5.062 1 94.25 16 LYS B C 1
ATOM 759 O O . LYS B 1 16 ? -10.602 -0.323 5.492 1 94.25 16 LYS B O 1
ATOM 764 N N . GLU B 1 17 ? -11.844 -2.166 5.727 1 94.81 17 GLU B N 1
ATOM 765 C CA . GLU B 1 17 ? -12.25 -1.805 7.082 1 94.81 17 GLU B CA 1
ATOM 766 C C . GLU B 1 17 ? -11.039 -1.703 8.008 1 94.81 17 GLU B C 1
ATOM 768 O O . GLU B 1 17 ? -10.945 -0.778 8.812 1 94.81 17 GLU B O 1
ATOM 773 N N . LYS B 1 18 ? -10.172 -2.605 7.91 1 94 18 LYS B N 1
ATOM 774 C CA . LYS B 1 18 ? -8.977 -2.621 8.75 1 94 18 LYS B CA 1
ATOM 775 C C . LYS B 1 18 ? -8.086 -1.413 8.461 1 94 18 LYS B C 1
ATOM 777 O O . LYS B 1 18 ? -7.562 -0.789 9.383 1 94 18 LYS B O 1
ATOM 782 N N . LEU B 1 19 ? -7.934 -1.089 7.211 1 94.56 19 LEU B N 1
ATOM 783 C CA . LEU B 1 19 ? -7.098 0.043 6.824 1 94.56 19 LEU B CA 1
ATOM 784 C C . LEU B 1 19 ? -7.73 1.36 7.262 1 94.56 19 LEU B C 1
ATOM 786 O O . LEU B 1 19 ? -7.031 2.27 7.715 1 94.56 19 LEU B O 1
ATOM 790 N N . GLN B 1 20 ? -9.031 1.393 7.113 1 95.56 20 GLN B N 1
ATOM 791 C CA . GLN B 1 20 ? -9.727 2.598 7.559 1 95.56 20 GLN B CA 1
ATOM 792 C C . GLN B 1 20 ? -9.562 2.805 9.062 1 95.56 20 GLN B C 1
ATOM 794 O O . GLN B 1 20 ? -9.359 3.93 9.523 1 95.56 20 GLN B O 1
ATOM 799 N N . ALA B 1 21 ? -9.664 1.73 9.766 1 95.88 21 ALA B N 1
ATOM 800 C CA . ALA B 1 21 ? -9.469 1.805 11.211 1 95.88 21 ALA B CA 1
ATOM 801 C C . ALA B 1 21 ? -8.047 2.258 11.539 1 95.88 21 ALA B C 1
ATOM 803 O O . ALA B 1 21 ? -7.84 3.031 12.484 1 95.88 21 ALA B O 1
ATOM 804 N N . LEU B 1 22 ? -7.121 1.783 10.797 1 94.81 22 LEU B N 1
ATOM 805 C CA . LEU B 1 22 ? -5.723 2.15 10.992 1 94.81 22 LEU B CA 1
ATOM 806 C C . LEU B 1 22 ? -5.516 3.643 10.758 1 94.81 22 LEU B C 1
ATOM 808 O O . LEU B 1 22 ? -4.844 4.312 11.547 1 94.81 22 LEU B O 1
ATOM 812 N N . LEU B 1 23 ? -6.098 4.176 9.625 1 95.81 23 LEU B N 1
ATOM 813 C CA . LEU B 1 23 ? -5.992 5.602 9.352 1 95.81 23 LEU B CA 1
ATOM 814 C C . LEU B 1 23 ? -6.594 6.426 10.484 1 95.81 23 LEU B C 1
ATOM 816 O O . LEU B 1 23 ? -6.027 7.445 10.883 1 95.81 23 LEU B O 1
ATOM 820 N N . ALA B 1 24 ? -7.695 5.941 10.922 1 95.62 24 ALA B N 1
ATOM 821 C CA . ALA B 1 24 ? -8.336 6.629 12.047 1 95.62 24 ALA B CA 1
ATOM 822 C C . ALA B 1 24 ? -7.441 6.621 13.281 1 95.62 24 ALA B C 1
ATOM 824 O O . ALA B 1 24 ? -7.34 7.625 13.984 1 95.62 24 ALA B O 1
ATOM 825 N N . GLU B 1 25 ? -6.836 5.52 13.539 1 96.31 25 GLU B N 1
ATOM 826 C CA . GLU B 1 25 ? -5.91 5.41 14.664 1 96.31 25 GLU B CA 1
ATOM 827 C C . GLU B 1 25 ? -4.754 6.395 14.523 1 96.31 25 GLU B C 1
ATOM 829 O O . GLU B 1 25 ? -4.348 7.027 15.5 1 96.31 25 GLU B O 1
ATOM 834 N N . TRP B 1 26 ? -4.227 6.477 13.336 1 95.94 26 TRP B N 1
ATOM 835 C CA . TRP B 1 26 ? -3.145 7.422 13.07 1 95.94 26 TRP B CA 1
ATOM 836 C C . TRP B 1 26 ? -3.588 8.852 13.359 1 95.94 26 TRP B C 1
ATOM 838 O O . TRP B 1 26 ? -2.869 9.609 14.016 1 95.94 26 TRP B O 1
ATOM 848 N N . ARG B 1 27 ? -4.781 9.203 12.859 1 96.62 27 ARG B N 1
ATOM 849 C CA . ARG B 1 27 ? -5.301 10.547 13.094 1 96.62 27 ARG B CA 1
ATOM 850 C C . ARG B 1 27 ? -5.535 10.789 14.578 1 96.62 27 ARG B C 1
ATOM 852 O O . ARG B 1 27 ? -5.188 11.859 15.094 1 96.62 27 ARG B O 1
ATOM 859 N N . ASN B 1 28 ? -6.074 9.789 15.219 1 96.75 28 ASN B N 1
ATOM 860 C CA . ASN B 1 28 ? -6.355 9.914 16.641 1 96.75 28 ASN B CA 1
ATOM 861 C C . ASN B 1 28 ? -5.074 10.109 17.453 1 96.75 28 ASN B C 1
ATOM 863 O O . ASN B 1 28 ? -5.023 10.945 18.344 1 96.75 28 ASN B O 1
ATOM 867 N N . ASN B 1 29 ? -4.109 9.344 17.109 1 95.19 29 ASN B N 1
ATOM 868 C CA . ASN B 1 29 ? -2.828 9.453 17.797 1 95.19 29 ASN B CA 1
ATOM 869 C C . ASN B 1 29 ? -2.195 10.82 17.594 1 95.19 29 ASN B C 1
ATOM 871 O O . ASN B 1 29 ? -1.542 11.352 18.5 1 95.19 29 ASN B O 1
ATOM 875 N N . ALA B 1 30 ? -2.389 11.375 16.438 1 96.12 30 ALA B N 1
ATOM 876 C CA . ALA B 1 30 ? -1.832 12.68 16.094 1 96.12 30 ALA B CA 1
ATOM 877 C C . ALA B 1 30 ? -2.721 13.812 16.609 1 96.12 30 ALA B C 1
ATOM 879 O O . ALA B 1 30 ? -2.314 14.977 16.609 1 96.12 30 ALA B O 1
ATOM 880 N N . GLY B 1 31 ? -3.99 13.477 16.938 1 97.5 31 GLY B N 1
ATOM 881 C CA . GLY B 1 31 ? -4.938 14.477 17.422 1 97.5 31 GLY B CA 1
ATOM 882 C C . GLY B 1 31 ? -5.453 15.383 16.328 1 97.5 31 GLY B C 1
ATOM 883 O O . GLY B 1 31 ? -5.68 16.578 16.547 1 97.5 31 GLY B O 1
ATOM 884 N N . ILE B 1 32 ? -5.559 14.898 15.195 1 97.38 32 ILE B N 1
ATOM 885 C CA . ILE B 1 32 ? -5.969 15.758 14.086 1 97.38 32 ILE B CA 1
ATOM 886 C C . ILE B 1 32 ? -7.18 15.148 13.383 1 97.38 32 ILE B C 1
ATOM 888 O O . ILE B 1 32 ? -7.488 13.969 13.57 1 97.38 32 ILE B O 1
ATOM 892 N N . THR B 1 33 ? -7.793 16.016 12.555 1 96.94 33 THR B N 1
ATOM 893 C CA . THR B 1 33 ? -8.961 15.625 11.773 1 96.94 33 THR B CA 1
ATOM 894 C C . THR B 1 33 ? -8.562 15.312 10.336 1 96.94 33 THR B C 1
ATOM 896 O O . THR B 1 33 ? -7.426 15.555 9.93 1 96.94 33 THR B O 1
ATOM 899 N N . ARG B 1 34 ? -9.5 14.734 9.602 1 96.81 34 ARG B N 1
ATOM 900 C CA . ARG B 1 34 ? -9.266 14.477 8.18 1 96.81 34 ARG B CA 1
ATOM 901 C C . ARG B 1 34 ? -8.922 15.766 7.441 1 96.81 34 ARG B C 1
ATOM 903 O O . ARG B 1 34 ? -8.07 15.773 6.551 1 96.81 34 ARG B O 1
ATOM 910 N N . ALA B 1 35 ? -9.625 16.891 7.812 1 96.94 35 ALA B N 1
ATOM 911 C CA . ALA B 1 35 ? -9.375 18.188 7.188 1 96.94 35 ALA B CA 1
ATOM 912 C C . ALA B 1 35 ? -7.938 18.656 7.43 1 96.94 35 ALA B C 1
ATOM 914 O O . ALA B 1 35 ? -7.281 19.156 6.52 1 96.94 35 ALA B O 1
ATOM 915 N N . GLN B 1 36 ? -7.496 18.406 8.578 1 97.88 36 GLN B N 1
ATOM 916 C CA . GLN B 1 36 ? -6.137 18.797 8.93 1 97.88 36 GLN B CA 1
ATOM 917 C C . GLN B 1 36 ? -5.113 17.891 8.234 1 97.88 36 GLN B C 1
ATOM 919 O O . GLN B 1 36 ? -4.031 18.359 7.863 1 97.88 36 GLN B O 1
ATOM 924 N N . VAL B 1 37 ? -5.422 16.641 8.109 1 97.62 37 VAL B N 1
ATOM 925 C CA . VAL B 1 37 ? -4.566 15.758 7.316 1 97.62 37 VAL B CA 1
ATOM 926 C C . VAL B 1 37 ? -4.418 16.312 5.902 1 97.62 37 VAL B C 1
ATOM 928 O O . VAL B 1 37 ? -3.309 16.391 5.371 1 97.62 37 VAL B O 1
ATOM 931 N N . ALA B 1 38 ? -5.555 16.672 5.293 1 98 38 ALA B N 1
ATOM 932 C CA . ALA B 1 38 ? -5.559 17.219 3.938 1 98 38 ALA B CA 1
ATOM 933 C C . ALA B 1 38 ? -4.664 18.453 3.838 1 98 38 ALA B C 1
ATOM 935 O O . ALA B 1 38 ? -3.891 18.594 2.889 1 98 38 ALA B O 1
ATOM 936 N N . GLU B 1 39 ? -4.75 19.312 4.805 1 97.75 39 GLU B N 1
ATOM 937 C CA . GLU B 1 39 ? -3.934 20.516 4.852 1 97.75 39 GLU B CA 1
ATOM 938 C C . GLU B 1 39 ? -2.447 20.172 4.91 1 97.75 39 GLU B C 1
ATOM 940 O O . GLU B 1 39 ? -1.648 20.734 4.148 1 97.75 39 GLU B O 1
ATOM 945 N N . ARG B 1 40 ? -2.121 19.219 5.711 1 96.44 40 ARG B N 1
ATOM 946 C CA . ARG B 1 40 ? -0.725 18.828 5.883 1 96.44 40 ARG B CA 1
ATOM 947 C C . ARG B 1 40 ? -0.194 18.141 4.629 1 96.44 40 ARG B C 1
ATOM 949 O O . ARG B 1 40 ? 0.998 18.219 4.328 1 96.44 40 ARG B O 1
ATOM 956 N N . MET B 1 41 ? -1.081 17.469 4.004 1 95.75 41 MET B N 1
ATOM 957 C CA . MET B 1 41 ? -0.702 16.797 2.77 1 95.75 41 MET B CA 1
ATOM 958 C C . MET B 1 41 ? -0.663 17.766 1.601 1 95.75 41 MET B C 1
ATOM 960 O O . MET B 1 41 ? -0.141 17.453 0.533 1 95.75 41 MET B O 1
ATOM 964 N N . GLY B 1 42 ? -1.268 18.891 1.747 1 96.69 42 GLY B N 1
ATOM 965 C CA . GLY B 1 42 ? -1.315 19.891 0.679 1 96.69 42 GLY B CA 1
ATOM 966 C C . GLY B 1 42 ? -2.355 19.562 -0.379 1 96.69 42 GLY B C 1
ATOM 967 O O . GLY B 1 42 ? -2.133 19.812 -1.567 1 96.69 42 GLY B O 1
ATOM 968 N N . VAL B 1 43 ? -3.373 18.906 0.022 1 96.56 43 VAL B N 1
ATOM 969 C CA . VAL B 1 43 ? -4.453 18.562 -0.896 1 96.56 43 VAL B CA 1
ATOM 970 C C . VAL B 1 43 ? -5.781 19.078 -0.354 1 96.56 43 VAL B C 1
ATOM 972 O O . VAL B 1 43 ? -5.852 19.547 0.785 1 96.56 43 VAL B O 1
ATOM 975 N N . LYS B 1 44 ? -6.77 19.047 -1.224 1 97.19 44 LYS B N 1
ATOM 976 C CA . LYS B 1 44 ? -8.102 19.453 -0.786 1 97.19 44 LYS B CA 1
ATOM 977 C C . LYS B 1 44 ? -8.75 18.375 0.075 1 97.19 44 LYS B C 1
ATOM 979 O O . LYS B 1 44 ? -8.523 17.188 -0.137 1 97.19 44 LYS B O 1
ATOM 984 N N . PRO B 1 45 ? -9.609 18.75 0.974 1 96.38 45 PRO B N 1
ATOM 985 C CA . PRO B 1 45 ? -10.25 17.797 1.897 1 96.38 45 PRO B CA 1
ATOM 986 C C . PRO B 1 45 ? -10.984 16.672 1.177 1 96.38 45 PRO B C 1
ATOM 988 O O . PRO B 1 45 ? -10.898 15.516 1.584 1 96.38 45 PRO B O 1
ATOM 991 N N . PRO B 1 46 ? -11.617 16.938 0.047 1 96.56 46 PRO B N 1
ATOM 992 C CA . PRO B 1 46 ? -12.32 15.836 -0.612 1 96.56 46 PRO B CA 1
ATOM 993 C C . PRO B 1 46 ? -11.375 14.75 -1.123 1 96.56 46 PRO B C 1
ATOM 995 O O . PRO B 1 46 ? -11.781 13.586 -1.263 1 96.56 46 PRO B O 1
ATOM 998 N N . THR B 1 47 ? -10.141 15.133 -1.412 1 96 47 THR B N 1
ATOM 999 C CA . THR B 1 47 ? -9.148 14.164 -1.87 1 96 47 THR B CA 1
ATOM 1000 C C . THR B 1 47 ? -8.859 13.133 -0.788 1 96 47 THR B C 1
ATOM 1002 O O . THR B 1 47 ? -8.82 11.93 -1.066 1 96 47 THR B O 1
ATOM 1005 N N . VAL B 1 48 ? -8.758 13.594 0.422 1 96.94 48 VAL B N 1
ATOM 1006 C CA . VAL B 1 48 ? -8.484 12.703 1.546 1 96.94 48 VAL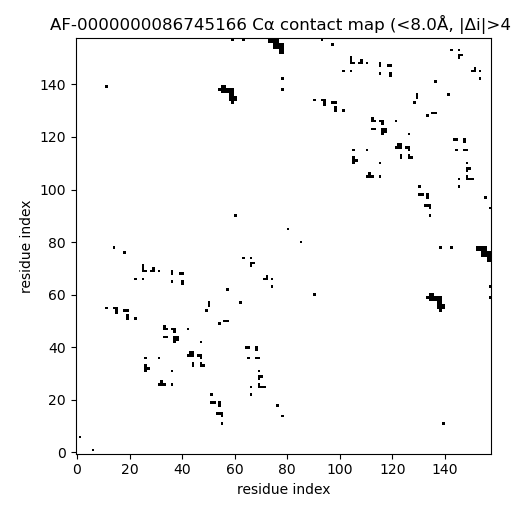 B CA 1
ATOM 1007 C C . VAL B 1 48 ? -9.719 11.852 1.832 1 96.94 48 VAL B C 1
ATOM 1009 O O . VAL B 1 48 ? -9.609 10.648 2.076 1 96.94 48 VAL B O 1
ATOM 1012 N N . SER B 1 49 ? -10.875 12.453 1.757 1 96.25 49 SER B N 1
ATOM 1013 C CA . SER B 1 49 ? -12.117 11.727 1.985 1 96.25 49 SER B CA 1
ATOM 1014 C C . SER B 1 49 ? -12.281 10.586 0.979 1 96.25 49 SER B C 1
ATOM 1016 O O . SER B 1 49 ? -12.641 9.469 1.352 1 96.25 49 SER B O 1
ATOM 1018 N N . ARG B 1 50 ? -11.992 10.883 -0.217 1 95.81 50 ARG B N 1
ATOM 1019 C CA . ARG B 1 50 ? -12.094 9.875 -1.268 1 95.81 50 ARG B CA 1
ATOM 1020 C C . ARG B 1 50 ? -11.07 8.766 -1.06 1 95.81 50 ARG B C 1
ATOM 1022 O O . ARG B 1 50 ? -11.398 7.582 -1.213 1 95.81 50 ARG B O 1
ATOM 1029 N N . MET B 1 51 ? -9.961 9.18 -0.747 1 95.38 51 MET B N 1
ATOM 1030 C CA . MET B 1 51 ? -8.898 8.211 -0.509 1 95.38 51 MET B CA 1
ATOM 1031 C C . MET B 1 51 ? -9.266 7.258 0.625 1 95.38 51 MET B C 1
ATOM 1033 O O . MET B 1 51 ? -9.133 6.043 0.493 1 95.38 51 MET B O 1
ATOM 1037 N N . GLU B 1 52 ? -9.805 7.84 1.71 1 95 52 GLU B N 1
ATOM 1038 C CA . GLU B 1 52 ? -10.188 7.023 2.859 1 95 52 GLU B CA 1
ATOM 1039 C C . GLU B 1 52 ? -11.336 6.082 2.51 1 95 52 GLU B C 1
ATOM 1041 O O . GLU B 1 52 ? -11.383 4.945 2.988 1 95 52 GLU B O 1
ATOM 1046 N N . SER B 1 53 ? -12.227 6.555 1.673 1 95.06 53 SER B N 1
ATOM 1047 C CA . SER B 1 53 ? -13.383 5.75 1.288 1 95.06 53 SER B CA 1
ATOM 1048 C C . SER B 1 53 ? -12.977 4.617 0.351 1 95.06 53 SER B C 1
ATOM 1050 O O . SER B 1 53 ? -13.625 3.566 0.326 1 95.06 53 SER B O 1
ATOM 1052 N N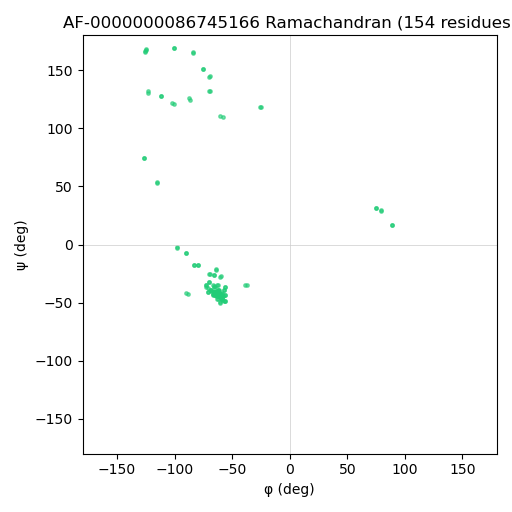 . ASN B 1 54 ? -12 4.871 -0.499 1 94.62 54 ASN B N 1
ATOM 1053 C CA . ASN B 1 54 ? -11.5 3.889 -1.45 1 94.62 54 ASN B CA 1
ATOM 1054 C C . ASN B 1 54 ? -10.047 3.518 -1.152 1 94.62 54 ASN B C 1
ATOM 1056 O O . ASN B 1 54 ? -9.195 3.539 -2.047 1 94.62 54 ASN B O 1
ATOM 1060 N N . ILE B 1 55 ? -9.891 3.145 0.064 1 94.62 55 ILE B N 1
ATOM 1061 C CA . ILE B 1 55 ? -8.523 3.031 0.566 1 94.62 55 ILE B CA 1
ATOM 1062 C C . ILE B 1 55 ? -7.82 1.855 -0.111 1 94.62 55 ILE B C 1
ATOM 1064 O O . ILE B 1 55 ? -6.598 1.87 -0.284 1 94.62 55 ILE B O 1
ATOM 1068 N N . ASN B 1 56 ? -8.547 0.881 -0.571 1 94.06 56 ASN B N 1
ATOM 1069 C CA . ASN B 1 56 ? -7.953 -0.257 -1.264 1 94.06 56 ASN B CA 1
ATOM 1070 C C . ASN B 1 56 ? -7.281 0.17 -2.566 1 94.06 56 ASN B C 1
ATOM 1072 O O . ASN B 1 56 ? -6.375 -0.509 -3.055 1 94.06 56 ASN B O 1
ATOM 1076 N N . LYS B 1 57 ? -7.699 1.282 -3.045 1 95.06 57 LYS B N 1
ATOM 1077 C CA . LYS B 1 57 ? -7.172 1.764 -4.316 1 95.06 57 LYS B CA 1
ATOM 1078 C C . LYS B 1 57 ? -6.059 2.783 -4.102 1 95.06 57 LYS B C 1
ATOM 1080 O O . LYS B 1 57 ? -5.438 3.244 -5.059 1 95.06 57 LYS B O 1
ATOM 1085 N N . ALA B 1 58 ? -5.797 3.09 -2.92 1 95.62 58 ALA B N 1
ATOM 1086 C CA . ALA B 1 58 ? -4.742 4.047 -2.607 1 95.62 58 ALA B CA 1
ATOM 1087 C C . ALA B 1 58 ? -3.363 3.459 -2.898 1 95.62 58 ALA B C 1
ATOM 1089 O O . ALA B 1 58 ? -3.127 2.271 -2.664 1 95.62 58 ALA B O 1
ATOM 1090 N N . SER B 1 59 ? -2.479 4.332 -3.361 1 95.62 59 SER B N 1
ATOM 1091 C CA . SER B 1 59 ? -1.105 3.902 -3.617 1 95.62 59 SER B CA 1
ATOM 1092 C C . SER B 1 59 ? -0.27 3.938 -2.342 1 95.62 59 SER B C 1
ATOM 1094 O O . SER B 1 59 ? -0.623 4.625 -1.38 1 95.62 59 SER B O 1
ATOM 1096 N N . ILE B 1 60 ? 0.842 3.318 -2.389 1 94.44 60 ILE B N 1
ATOM 1097 C CA . ILE B 1 60 ? 1.794 3.311 -1.283 1 94.44 60 ILE B CA 1
ATOM 1098 C C . ILE B 1 60 ? 2.279 4.734 -1.011 1 94.44 60 ILE B C 1
ATOM 1100 O O . ILE B 1 60 ? 2.385 5.148 0.146 1 94.44 60 ILE B O 1
ATOM 1104 N N . ASP B 1 61 ? 2.492 5.41 -2.029 1 93.69 61 ASP B N 1
ATOM 1105 C CA . ASP B 1 61 ? 2.934 6.797 -1.902 1 93.69 61 ASP B CA 1
ATOM 1106 C C . ASP B 1 61 ? 1.91 7.633 -1.139 1 93.69 61 ASP B C 1
ATOM 1108 O O . ASP B 1 61 ? 2.268 8.383 -0.228 1 93.69 61 ASP B O 1
ATOM 1112 N N . THR B 1 62 ? 0.694 7.469 -1.505 1 94.75 62 THR B N 1
ATOM 1113 C CA . THR B 1 62 ? -0.363 8.25 -0.875 1 94.75 62 THR B CA 1
ATOM 1114 C C . THR B 1 62 ? -0.495 7.895 0.603 1 94.75 62 THR B C 1
ATOM 1116 O O . THR B 1 62 ? -0.643 8.773 1.45 1 94.75 62 THR B O 1
ATOM 1119 N N . LEU B 1 63 ? -0.391 6.645 0.844 1 95.06 63 LEU B N 1
ATOM 1120 C CA . LEU B 1 63 ? -0.5 6.184 2.225 1 95.06 63 LEU B CA 1
ATOM 1121 C C . LEU B 1 63 ? 0.667 6.695 3.062 1 95.06 63 LEU B C 1
ATOM 1123 O O . LEU B 1 63 ? 0.485 7.078 4.219 1 95.06 63 LEU B O 1
ATOM 1127 N N . ALA B 1 64 ? 1.814 6.66 2.457 1 94.25 64 ALA B N 1
ATOM 1128 C CA . ALA B 1 64 ? 2.996 7.168 3.15 1 94.25 64 ALA B CA 1
ATOM 1129 C C . ALA B 1 64 ? 2.85 8.656 3.461 1 94.25 64 ALA B C 1
ATOM 1131 O O . ALA B 1 64 ? 3.215 9.109 4.551 1 94.25 64 ALA B O 1
ATOM 1132 N N . ARG B 1 65 ? 2.348 9.328 2.504 1 93.88 65 ARG B N 1
ATOM 1133 C CA . ARG B 1 65 ? 2.115 10.758 2.709 1 93.88 65 ARG B CA 1
ATOM 1134 C C . ARG B 1 65 ? 1.097 10.992 3.818 1 93.88 65 ARG B C 1
ATOM 1136 O O . ARG B 1 65 ? 1.266 11.891 4.645 1 93.88 65 ARG B O 1
ATOM 1143 N N . TYR B 1 66 ? 0.095 10.172 3.771 1 96.56 66 TYR B N 1
ATOM 1144 C CA . TYR B 1 66 ? -0.931 10.25 4.805 1 96.56 66 TYR B CA 1
ATOM 1145 C C . TYR B 1 66 ? -0.332 10 6.188 1 96.56 66 TYR B C 1
ATOM 1147 O O . TYR B 1 66 ? -0.582 10.766 7.121 1 96.56 66 TYR B O 1
ATOM 1155 N N . ALA B 1 67 ? 0.39 8.984 6.281 1 95.94 67 ALA B N 1
ATOM 1156 C CA . ALA B 1 67 ? 1.025 8.641 7.551 1 95.94 67 ALA B CA 1
ATOM 1157 C C . ALA B 1 67 ? 1.921 9.773 8.039 1 95.94 67 ALA B C 1
ATOM 1159 O O . ALA B 1 67 ? 1.899 10.125 9.219 1 95.94 67 ALA B O 1
ATOM 1160 N N . ARG B 1 68 ? 2.67 10.305 7.148 1 94.38 68 ARG B N 1
ATOM 1161 C CA . ARG B 1 68 ? 3.557 11.414 7.484 1 94.38 68 ARG B CA 1
ATOM 1162 C C . ARG B 1 68 ? 2.766 12.609 8.008 1 94.38 68 ARG B C 1
ATOM 1164 O O . ARG B 1 68 ? 3.172 13.258 8.977 1 94.38 68 ARG B O 1
ATOM 1171 N N . ALA B 1 69 ? 1.689 12.836 7.328 1 96.25 69 ALA B N 1
ATOM 1172 C CA . ALA B 1 69 ? 0.825 13.93 7.758 1 96.25 69 ALA B CA 1
ATOM 1173 C C . ALA B 1 69 ? 0.321 13.703 9.18 1 96.25 69 ALA B C 1
ATOM 1175 O O . ALA B 1 69 ? 0.033 14.664 9.898 1 96.25 69 ALA B O 1
ATOM 1176 N N . CYS B 1 70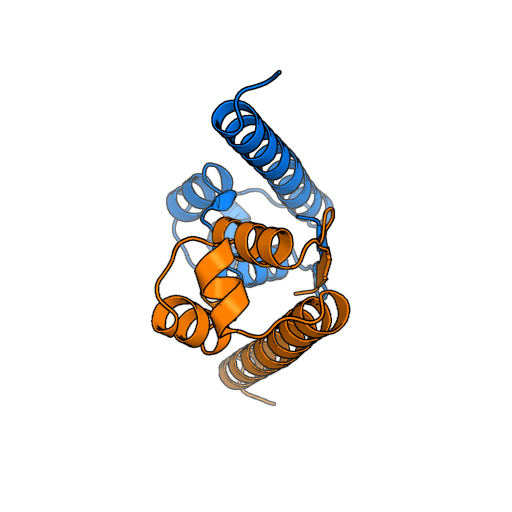 ? 0.216 12.461 9.594 1 96.94 70 CYS B N 1
ATOM 1177 C CA . CYS B 1 70 ? -0.236 12.094 10.93 1 96.94 70 CYS B CA 1
ATOM 1178 C C . CYS B 1 70 ? 0.94 12 11.898 1 96.94 70 CYS B C 1
ATOM 1180 O O . CYS B 1 70 ? 0.757 11.703 13.078 1 96.94 70 CYS B O 1
ATOM 1182 N N . GLY B 1 71 ? 2.119 12.102 11.383 1 94.38 71 GLY B N 1
ATOM 1183 C CA . GLY B 1 71 ? 3.301 12.07 12.227 1 94.38 71 GLY B CA 1
ATOM 1184 C C . GLY B 1 71 ? 3.828 10.672 12.469 1 94.38 71 GLY B C 1
ATOM 1185 O O . GLY B 1 71 ? 4.559 10.43 13.43 1 94.38 71 GLY B O 1
ATOM 1186 N N . ILE B 1 72 ? 3.416 9.773 11.68 1 92.81 72 ILE B N 1
ATOM 1187 C CA . ILE B 1 72 ? 3.885 8.398 11.797 1 92.81 72 ILE B CA 1
ATOM 1188 C C . ILE B 1 72 ? 5.172 8.219 10.992 1 92.81 72 ILE B C 1
ATOM 1190 O O . ILE B 1 72 ? 5.199 8.469 9.789 1 92.81 72 ILE B O 1
ATOM 1194 N N . GLU B 1 73 ? 6.23 7.758 11.508 1 85.38 73 GLU B N 1
ATOM 1195 C CA . GLU B 1 73 ? 7.535 7.668 10.859 1 85.38 73 GLU B CA 1
ATOM 1196 C C . GLU B 1 73 ? 7.699 6.336 10.133 1 85.38 73 GLU B C 1
ATOM 1198 O O . GLU B 1 73 ? 8.289 6.285 9.047 1 85.38 73 GLU B O 1
ATOM 1203 N N . LYS B 1 74 ? 7.262 5.273 10.766 1 86.31 74 LYS B N 1
ATOM 1204 C CA . LYS B 1 74 ? 7.387 3.936 10.195 1 86.31 74 LYS B CA 1
ATOM 1205 C C . LYS B 1 74 ? 6.039 3.221 10.164 1 86.31 74 LYS B C 1
ATOM 1207 O O . LYS B 1 74 ? 5.805 2.291 10.938 1 86.31 74 LYS B O 1
ATOM 1212 N N . PRO B 1 75 ? 5.23 3.691 9.203 1 91.62 75 PRO B N 1
ATOM 1213 C CA . PRO B 1 75 ? 3.91 3.055 9.188 1 91.62 75 PRO B CA 1
ATOM 1214 C C . PRO B 1 75 ? 3.961 1.604 8.719 1 91.62 75 PRO B C 1
ATOM 1216 O O . PRO B 1 75 ? 4.688 1.28 7.777 1 91.62 75 PRO B O 1
ATOM 1219 N N . LYS B 1 76 ? 3.297 0.781 9.484 1 89.38 76 LYS B N 1
ATOM 1220 C CA . LYS B 1 76 ? 3.16 -0.634 9.156 1 89.38 76 LYS B CA 1
ATOM 1221 C C . LYS B 1 76 ? 1.717 -0.979 8.797 1 89.38 76 LYS B C 1
ATOM 1223 O O . LYS B 1 76 ? 0.791 -0.628 9.531 1 89.38 76 LYS B O 1
ATOM 1228 N N . ILE B 1 77 ? 1.622 -1.612 7.625 1 89.62 77 ILE B N 1
ATOM 1229 C CA . ILE B 1 77 ? 0.275 -1.962 7.188 1 89.62 77 ILE B CA 1
ATOM 1230 C C . ILE B 1 77 ? 0.188 -3.467 6.938 1 89.62 77 ILE B C 1
ATOM 1232 O O . ILE B 1 77 ? 1.132 -4.074 6.43 1 89.62 77 ILE B O 1
ATOM 1236 N N . THR B 1 78 ? -0.88 -4.039 7.5 1 86.44 78 THR B N 1
ATOM 1237 C CA . THR B 1 78 ? -1.172 -5.441 7.234 1 86.44 78 THR B CA 1
ATOM 1238 C C . THR B 1 78 ? -2.295 -5.574 6.211 1 86.44 78 THR B C 1
ATOM 1240 O O . THR B 1 78 ? -3.369 -5 6.379 1 86.44 78 THR B O 1
ATOM 1243 N N . LEU B 1 79 ? -1.987 -6.246 5.137 1 82.19 79 LEU B N 1
ATOM 1244 C CA . LEU B 1 79 ? -2.977 -6.379 4.074 1 82.19 79 LEU B CA 1
ATOM 1245 C C . LEU B 1 79 ? -3.715 -7.707 4.18 1 82.19 79 LEU B C 1
ATOM 1247 O O . LEU B 1 79 ? -3.17 -8.688 4.699 1 82.19 79 LEU B O 1
#